Protein AF-A0A938L0E0-F1 (afdb_monomer_lite)

Foldseek 3Di:
DFLVVLVVVLVVVVWDWADDPPAQWIWIADVVFIDIDHNPGRPPDDDQVVQVVRCVSNVPDDDRDD

Sequence (66 aa):
MNSAQLRAWLRRRGCTFERKRGTGHMVVRLGDRKSVMPTHGGSQQLGTGLIRKIMRDLGIEGPVPG

Radius of gyration: 10.92 Å; chains: 1; bounding box: 29×23×26 Å

Structure (mmCIF, N/CA/C/O backbone):
data_AF-A0A938L0E0-F1
#
_entry.id   AF-A0A938L0E0-F1
#
loop_
_atom_site.group_PDB
_atom_site.id
_atom_site.type_symbol
_atom_site.label_atom_id
_atom_site.label_alt_id
_atom_site.label_comp_id
_atom_site.label_asym_id
_atom_site.label_entity_id
_atom_site.label_seq_id
_atom_site.pdbx_PDB_ins_code
_atom_site.Cartn_x
_atom_site.Cartn_y
_atom_site.Cartn_z
_atom_site.occupancy
_atom_site.B_iso_or_equiv
_atom_site.auth_seq_id
_atom_site.auth_comp_id
_atom_site.auth_asym_id
_atom_site.auth_atom_id
_atom_site.pdbx_PDB_model_num
ATOM 1 N N . MET A 1 1 ? 9.237 5.482 4.175 1.00 79.25 1 MET A N 1
ATOM 2 C CA . MET A 1 1 ? 8.748 4.136 3.806 1.00 79.25 1 MET A CA 1
ATOM 3 C C . MET A 1 1 ? 9.176 3.703 2.398 1.00 79.25 1 MET A C 1
ATOM 5 O O . MET A 1 1 ? 9.023 4.475 1.461 1.00 79.25 1 MET A O 1
ATOM 9 N N . ASN A 1 2 ? 9.678 2.475 2.228 1.00 86.69 2 ASN A N 1
ATOM 10 C CA . ASN A 1 2 ? 9.945 1.856 0.916 1.00 86.69 2 ASN A CA 1
ATOM 11 C C . ASN A 1 2 ? 8.802 0.915 0.469 1.00 86.69 2 ASN A C 1
ATOM 13 O O . ASN A 1 2 ? 7.861 0.647 1.225 1.00 86.69 2 ASN A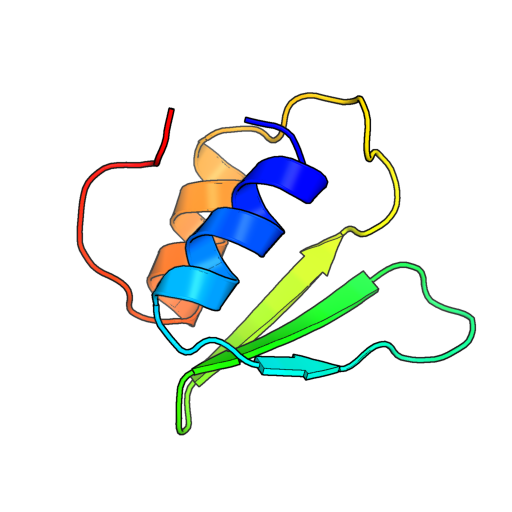 O 1
ATOM 17 N N . SER A 1 3 ? 8.882 0.370 -0.750 1.00 84.50 3 SER A N 1
ATOM 18 C CA . SER A 1 3 ? 7.860 -0.548 -1.279 1.00 84.50 3 SER A CA 1
ATOM 19 C C . SER A 1 3 ? 7.664 -1.815 -0.435 1.00 84.50 3 SER A C 1
ATOM 21 O O . SER A 1 3 ? 6.544 -2.310 -0.305 1.00 84.50 3 SER A O 1
ATOM 23 N N . ALA A 1 4 ? 8.715 -2.357 0.182 1.00 86.06 4 ALA A N 1
ATOM 24 C CA . ALA A 1 4 ? 8.588 -3.557 1.010 1.00 86.06 4 ALA A CA 1
ATOM 25 C C . ALA A 1 4 ? 7.801 -3.280 2.304 1.00 86.06 4 ALA A C 1
ATOM 27 O O . ALA A 1 4 ? 6.911 -4.054 2.668 1.00 86.06 4 ALA A O 1
ATOM 28 N N . GLN A 1 5 ? 8.090 -2.154 2.956 1.00 88.75 5 GLN A N 1
ATOM 29 C CA . GLN A 1 5 ? 7.414 -1.697 4.167 1.00 88.75 5 GLN A CA 1
ATOM 30 C C . GLN A 1 5 ? 5.938 -1.373 3.906 1.00 88.75 5 GLN A C 1
ATOM 32 O O . GLN A 1 5 ? 5.075 -1.853 4.645 1.00 88.75 5 GLN A O 1
ATOM 37 N N . LEU A 1 6 ? 5.627 -0.651 2.820 1.00 88.56 6 LEU A N 1
ATOM 38 C CA . LEU A 1 6 ? 4.238 -0.347 2.459 1.00 88.56 6 LEU A CA 1
ATOM 39 C C . LEU A 1 6 ? 3.452 -1.630 2.174 1.00 88.56 6 LEU A C 1
ATOM 41 O O . LEU A 1 6 ? 2.343 -1.798 2.677 1.00 88.56 6 LEU A O 1
ATOM 45 N N . ARG A 1 7 ? 4.048 -2.589 1.455 1.00 88.50 7 ARG A N 1
ATOM 46 C CA . ARG A 1 7 ? 3.431 -3.900 1.214 1.00 88.50 7 ARG A CA 1
ATOM 47 C C . ARG A 1 7 ? 3.128 -4.634 2.521 1.00 88.50 7 ARG A C 1
ATOM 49 O O . ARG A 1 7 ? 2.027 -5.150 2.692 1.00 88.50 7 ARG A O 1
ATOM 56 N N . ALA A 1 8 ? 4.075 -4.674 3.459 1.00 90.00 8 ALA A N 1
ATOM 57 C CA . ALA A 1 8 ? 3.869 -5.310 4.760 1.00 90.00 8 ALA A CA 1
ATOM 58 C C . ALA A 1 8 ? 2.778 -4.607 5.589 1.00 90.00 8 ALA A C 1
ATOM 60 O O . ALA A 1 8 ? 2.006 -5.264 6.288 1.00 90.00 8 ALA A O 1
ATOM 61 N N . TRP A 1 9 ? 2.692 -3.280 5.509 1.00 91.44 9 TRP A N 1
ATOM 62 C CA . TRP A 1 9 ? 1.659 -2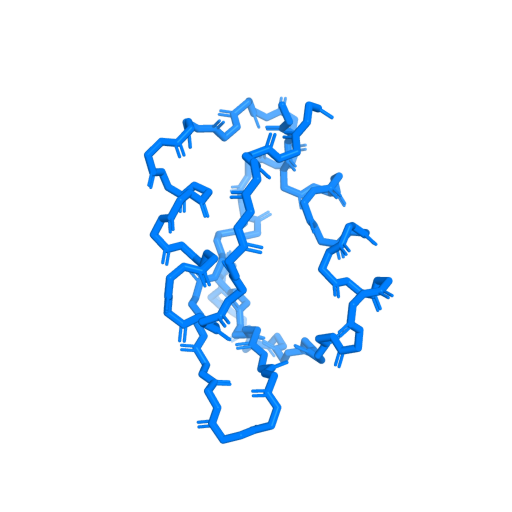.489 6.175 1.00 91.44 9 TRP A CA 1
ATOM 63 C C . TRP A 1 9 ? 0.263 -2.707 5.578 1.00 91.44 9 TRP A C 1
ATOM 65 O O . TRP A 1 9 ? -0.694 -2.897 6.327 1.00 91.44 9 TRP A O 1
ATOM 75 N N . LEU A 1 10 ? 0.154 -2.754 4.248 1.00 91.38 10 LEU A N 1
ATOM 76 C CA . LEU A 1 10 ? -1.089 -3.039 3.528 1.00 91.38 10 LEU A CA 1
ATOM 77 C C . LEU A 1 10 ? -1.557 -4.482 3.767 1.00 91.38 10 LEU A C 1
ATOM 79 O O . LEU A 1 10 ? -2.735 -4.715 4.025 1.00 91.38 10 LEU A O 1
ATOM 83 N N . ARG A 1 11 ? -0.633 -5.451 3.796 1.00 91.75 11 ARG A N 1
ATOM 84 C CA . ARG A 1 11 ? -0.946 -6.852 4.123 1.00 91.75 11 ARG A CA 1
ATOM 85 C C . ARG A 1 11 ? -1.593 -6.994 5.502 1.00 91.75 11 ARG A C 1
ATOM 87 O O . ARG A 1 11 ? -2.541 -7.752 5.654 1.00 91.75 11 ARG A O 1
ATOM 94 N N . ARG A 1 12 ? -1.119 -6.233 6.496 1.00 91.25 12 ARG A N 1
ATOM 95 C CA . ARG A 1 12 ? -1.706 -6.207 7.851 1.00 91.25 12 ARG A CA 1
ATOM 96 C C . ARG A 1 12 ? -3.131 -5.643 7.889 1.00 91.25 12 ARG A C 1
ATOM 98 O O . ARG A 1 12 ? -3.843 -5.900 8.846 1.00 91.25 12 ARG A O 1
ATOM 105 N N . ARG A 1 13 ? -3.548 -4.900 6.861 1.00 89.88 13 ARG A N 1
ATOM 106 C CA . ARG A 1 13 ? -4.908 -4.354 6.704 1.00 89.88 13 ARG A CA 1
ATOM 107 C C . ARG A 1 1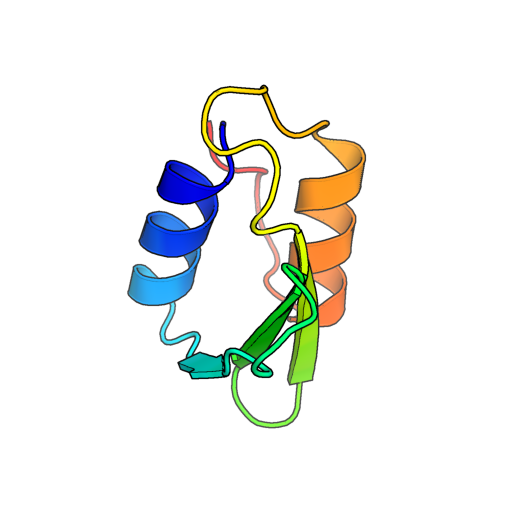3 ? -5.832 -5.252 5.884 1.00 89.88 13 ARG A C 1
ATOM 109 O O . ARG A 1 13 ? -6.912 -4.818 5.509 1.00 89.88 13 ARG A O 1
ATOM 116 N N . GLY A 1 14 ? -5.401 -6.471 5.562 1.00 91.62 14 GLY A N 1
ATOM 117 C CA . GLY A 1 14 ? -6.188 -7.397 4.749 1.00 91.62 14 GLY A CA 1
ATOM 118 C C . GLY A 1 14 ? -6.114 -7.123 3.247 1.00 91.62 14 GLY A C 1
ATOM 119 O O . GLY A 1 14 ? -6.920 -7.662 2.495 1.00 91.62 14 GLY A O 1
ATOM 120 N N . CYS A 1 15 ? -5.156 -6.312 2.781 1.00 93.94 15 CYS A N 1
ATOM 121 C CA . CYS A 1 15 ? -4.948 -6.153 1.345 1.00 93.94 15 CYS A CA 1
ATOM 122 C C . CYS A 1 15 ? -4.341 -7.424 0.735 1.00 93.94 15 CYS A C 1
ATOM 124 O O . CYS A 1 15 ? -3.395 -8.000 1.285 1.00 93.94 15 CYS A O 1
ATOM 126 N N . THR A 1 16 ? -4.830 -7.809 -0.441 1.00 92.69 16 THR A N 1
ATOM 127 C CA . THR A 1 16 ? -4.277 -8.887 -1.265 1.00 92.69 16 THR A CA 1
ATOM 128 C C . THR A 1 16 ? -3.432 -8.319 -2.400 1.00 92.69 16 THR A C 1
ATOM 130 O O . THR A 1 16 ? -3.539 -7.145 -2.761 1.00 92.69 16 THR A O 1
ATOM 133 N N . PHE A 1 17 ? -2.530 -9.141 -2.935 1.00 90.25 17 PHE A N 1
ATOM 134 C CA . PHE A 1 17 ? -1.526 -8.707 -3.901 1.00 90.25 17 PHE A CA 1
ATOM 135 C C . PHE A 1 17 ? -1.478 -9.659 -5.088 1.00 90.25 17 PHE A C 1
ATOM 137 O O . PHE A 1 17 ? -1.212 -10.848 -4.929 1.00 90.25 17 PHE A O 1
ATOM 144 N N . GLU A 1 18 ? -1.661 -9.112 -6.282 1.00 88.56 18 GLU A N 1
ATOM 145 C CA . GLU A 1 18 ? -1.571 -9.827 -7.547 1.00 88.56 18 GLU A CA 1
ATOM 146 C C . GLU A 1 18 ? -0.399 -9.278 -8.355 1.00 88.56 18 GLU A C 1
ATOM 148 O O . GLU A 1 18 ? -0.343 -8.097 -8.716 1.00 88.56 18 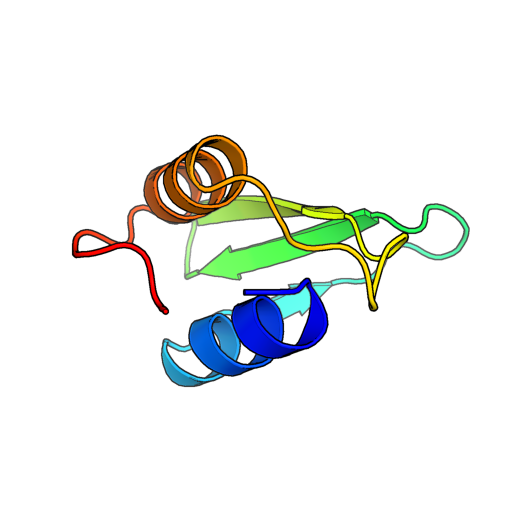GLU A O 1
ATOM 153 N N . ARG A 1 19 ? 0.567 -10.145 -8.654 1.00 81.38 19 ARG A N 1
ATOM 154 C CA . ARG A 1 19 ? 1.721 -9.786 -9.476 1.00 81.38 19 ARG A CA 1
ATOM 155 C C . ARG A 1 19 ? 1.458 -10.207 -10.917 1.00 81.38 19 ARG A C 1
ATOM 157 O O . ARG A 1 19 ? 1.346 -11.398 -11.194 1.00 81.38 19 ARG A O 1
ATOM 164 N N . LYS A 1 20 ? 1.412 -9.251 -11.848 1.00 70.44 20 LYS A N 1
ATOM 165 C CA . LYS A 1 20 ? 1.461 -9.577 -13.280 1.00 70.44 20 LYS A CA 1
ATOM 166 C C . LYS A 1 20 ? 2.898 -9.948 -13.656 1.00 70.44 20 LYS A C 1
ATOM 168 O O . LYS A 1 20 ? 3.834 -9.218 -13.333 1.00 70.44 20 LYS A O 1
ATOM 173 N N . ARG A 1 21 ? 3.088 -11.100 -14.309 1.00 66.69 21 ARG A N 1
ATOM 174 C CA . ARG A 1 21 ? 4.400 -11.504 -14.848 1.00 66.69 21 ARG A CA 1
ATOM 175 C C . ARG A 1 21 ? 4.871 -10.462 -15.875 1.00 66.69 21 ARG A C 1
ATOM 177 O O . ARG A 1 21 ? 4.079 -10.013 -16.693 1.00 66.69 21 ARG A O 1
ATOM 184 N N . GLY A 1 22 ? 6.147 -10.075 -15.816 1.00 65.44 22 GLY A N 1
ATOM 185 C CA . GLY A 1 22 ? 6.803 -9.207 -16.810 1.00 65.44 22 GLY A CA 1
ATOM 186 C C . GLY A 1 22 ? 6.679 -7.693 -16.588 1.00 65.44 22 GLY A C 1
ATOM 187 O O . GLY A 1 22 ? 7.531 -6.945 -17.050 1.00 65.44 22 GLY A O 1
ATOM 188 N N . THR A 1 23 ? 5.695 -7.223 -15.821 1.00 64.75 23 THR A N 1
ATOM 189 C CA . THR A 1 23 ? 5.537 -5.804 -15.472 1.00 64.75 23 THR A CA 1
ATOM 190 C C . THR A 1 23 ? 5.843 -5.683 -13.991 1.00 64.75 23 THR A C 1
ATOM 192 O O . THR A 1 23 ? 5.086 -6.218 -13.188 1.00 64.75 23 THR A O 1
ATOM 195 N N . GLY A 1 24 ? 6.922 -5.043 -13.551 1.00 68.69 24 GLY A N 1
ATOM 196 C CA . GLY A 1 24 ? 7.167 -4.921 -12.102 1.00 68.69 24 GLY A CA 1
ATOM 197 C C . GLY A 1 24 ? 6.285 -3.862 -11.435 1.00 68.69 24 GLY A C 1
ATOM 198 O O . GLY A 1 24 ? 6.718 -3.131 -10.545 1.00 68.69 24 GLY A O 1
ATOM 199 N N . HIS A 1 25 ? 5.012 -3.852 -11.801 1.00 79.75 25 HIS A N 1
ATOM 200 C CA . HIS A 1 25 ? 3.911 -3.288 -11.052 1.00 79.75 25 HIS A CA 1
ATOM 201 C C . HIS A 1 25 ? 3.115 -4.448 -10.437 1.00 79.75 25 HIS A C 1
ATOM 203 O O . HIS A 1 25 ? 2.989 -5.528 -11.018 1.00 79.75 25 HIS A O 1
ATOM 209 N N . MET A 1 26 ? 2.574 -4.228 -9.249 1.00 87.19 26 MET A N 1
ATOM 210 C CA . MET A 1 26 ? 1.738 -5.179 -8.526 1.00 87.19 26 MET A CA 1
ATOM 211 C C . MET A 1 26 ? 0.388 -4.532 -8.271 1.00 87.19 26 MET A C 1
ATOM 213 O O . MET A 1 26 ? 0.316 -3.377 -7.854 1.00 87.19 26 MET A O 1
ATOM 217 N N . VAL A 1 27 ? -0.679 -5.274 -8.532 1.00 90.31 27 VAL A N 1
ATOM 218 C CA . VAL A 1 27 ? -2.031 -4.841 -8.198 1.00 90.31 27 VAL A CA 1
ATOM 219 C C . VAL A 1 27 ? -2.276 -5.190 -6.737 1.00 90.31 27 VAL A C 1
ATOM 221 O O . VAL A 1 27 ? -2.034 -6.316 -6.312 1.00 90.31 27 VAL A O 1
ATOM 224 N N . VAL A 1 28 ? -2.726 -4.210 -5.965 1.00 92.81 28 VAL A N 1
ATOM 225 C CA . VAL A 1 28 ? -3.167 -4.378 -4.582 1.00 92.81 28 VAL A CA 1
ATOM 226 C C . VAL A 1 28 ? -4.682 -4.301 -4.568 1.00 92.81 28 VAL A C 1
ATOM 228 O O . VAL A 1 28 ? -5.242 -3.416 -5.214 1.00 92.81 28 VAL A O 1
ATOM 231 N N . ARG A 1 29 ? -5.346 -5.195 -3.842 1.00 94.19 29 ARG A N 1
ATOM 232 C CA . ARG A 1 29 ? -6.802 -5.201 -3.682 1.00 94.19 29 ARG A CA 1
ATOM 233 C C . ARG A 1 29 ? -7.206 -5.160 -2.216 1.00 94.19 29 ARG A C 1
ATOM 235 O O . ARG A 1 29 ? -6.539 -5.759 -1.379 1.00 94.19 29 ARG A O 1
ATOM 242 N N . LEU A 1 30 ? -8.305 -4.472 -1.928 1.00 94.06 30 LEU A N 1
ATOM 243 C CA . LEU A 1 30 ? -8.972 -4.450 -0.629 1.00 94.06 30 LEU A CA 1
ATOM 244 C C . LEU A 1 30 ? -10.487 -4.481 -0.871 1.00 94.06 30 LEU A C 1
ATOM 246 O O . LEU A 1 30 ? -11.085 -3.456 -1.196 1.00 94.06 30 LEU A O 1
ATOM 250 N N . GLY A 1 31 ? -11.086 -5.671 -0.778 1.00 91.25 31 GLY A N 1
ATOM 251 C CA . GLY A 1 31 ? -12.470 -5.893 -1.214 1.00 91.25 31 GLY A CA 1
ATOM 252 C C . GLY A 1 31 ? -12.641 -5.555 -2.698 1.00 91.25 31 GLY A C 1
ATOM 253 O O . GLY A 1 31 ? -11.864 -6.020 -3.534 1.00 91.25 31 GLY A O 1
ATOM 254 N N . ASP A 1 32 ? -13.601 -4.684 -3.005 1.00 91.56 32 ASP A N 1
ATOM 255 C CA . ASP A 1 32 ? -13.887 -4.222 -4.373 1.00 91.56 32 ASP A CA 1
ATOM 256 C C . ASP A 1 32 ? -12.925 -3.131 -4.870 1.00 91.56 32 ASP A C 1
ATOM 258 O O . ASP A 1 32 ? -12.915 -2.771 -6.051 1.00 91.56 32 ASP A O 1
ATOM 262 N N . ARG A 1 33 ? -12.084 -2.592 -3.979 1.00 94.19 33 ARG A N 1
ATOM 263 C CA . ARG A 1 33 ? -11.130 -1.529 -4.304 1.00 94.19 33 ARG A CA 1
ATOM 264 C C . ARG A 1 33 ? -9.798 -2.111 -4.750 1.00 94.19 33 ARG A C 1
ATOM 266 O O . ARG A 1 33 ? -9.339 -3.136 -4.244 1.00 94.19 33 ARG A O 1
ATOM 273 N N . LYS A 1 34 ? -9.137 -1.432 -5.688 1.00 93.75 34 LYS A N 1
ATOM 274 C CA . LYS A 1 34 ? -7.816 -1.828 -6.187 1.00 93.75 34 LYS A CA 1
ATOM 275 C C . LYS A 1 34 ? -6.922 -0.623 -6.435 1.00 93.75 34 LYS A C 1
ATOM 277 O O . LYS A 1 34 ? -7.392 0.429 -6.848 1.00 93.75 34 LYS A O 1
ATOM 282 N N . SER A 1 35 ? -5.622 -0.813 -6.261 1.00 93.06 35 SER A N 1
ATOM 283 C CA . SER A 1 35 ? -4.595 0.163 -6.620 1.00 93.06 35 SER A CA 1
ATOM 284 C C . SER A 1 35 ? -3.393 -0.533 -7.256 1.00 93.06 35 SER A C 1
ATOM 286 O O . SER A 1 35 ? -3.268 -1.757 -7.213 1.00 93.06 35 SER A O 1
ATOM 288 N N . VAL A 1 36 ? -2.508 0.242 -7.877 1.00 89.06 36 VAL A N 1
ATOM 289 C CA . VAL A 1 36 ? -1.288 -0.264 -8.510 1.00 89.06 36 VAL A CA 1
ATOM 290 C C . VAL A 1 36 ? -0.085 0.272 -7.755 1.00 89.06 36 VAL A C 1
ATOM 292 O O . VAL A 1 36 ? 0.085 1.477 -7.592 1.00 89.06 36 VAL A O 1
ATOM 295 N N . MET A 1 37 ? 0.765 -0.646 -7.315 1.00 85.50 37 MET A N 1
ATOM 296 C CA . MET A 1 37 ? 1.976 -0.357 -6.570 1.00 85.50 37 MET A CA 1
ATOM 297 C C . MET A 1 37 ? 3.213 -0.708 -7.410 1.00 85.50 37 MET A C 1
ATOM 299 O O . MET A 1 37 ? 3.289 -1.822 -7.939 1.00 85.50 37 MET A O 1
ATOM 303 N N . PRO A 1 38 ? 4.215 0.181 -7.516 1.00 79.00 38 PRO A N 1
ATOM 304 C CA . PRO A 1 38 ? 5.481 -0.162 -8.154 1.00 79.00 38 PRO A CA 1
ATOM 305 C C . PRO A 1 38 ? 6.255 -1.183 -7.303 1.00 79.00 38 PRO A C 1
ATOM 307 O O . PRO A 1 38 ? 6.444 -1.005 -6.098 1.00 79.00 38 PRO A O 1
ATOM 310 N N . THR A 1 39 ? 6.711 -2.271 -7.930 1.00 73.81 39 THR A N 1
ATOM 311 C CA . THR A 1 39 ? 7.601 -3.271 -7.301 1.00 73.81 39 THR A CA 1
ATOM 312 C C . THR A 1 39 ? 9.075 -3.015 -7.597 1.00 73.81 39 THR A C 1
ATOM 314 O O . THR A 1 39 ? 9.934 -3.501 -6.864 1.00 73.81 39 THR A O 1
ATOM 317 N N . HIS A 1 40 ? 9.375 -2.230 -8.633 1.00 67.81 40 HIS A N 1
ATOM 318 C CA . HIS A 1 40 ? 10.714 -1.710 -8.897 1.00 67.81 40 HIS A CA 1
ATOM 319 C C . HIS A 1 40 ? 11.002 -0.549 -7.938 1.00 67.81 40 HIS A C 1
ATOM 321 O O . HIS A 1 40 ? 10.154 0.324 -7.776 1.00 67.81 40 HIS A O 1
ATOM 327 N N . GLY A 1 41 ? 12.177 -0.533 -7.306 1.00 56.69 41 GLY A N 1
ATOM 328 C CA . GLY A 1 41 ? 12.551 0.509 -6.338 1.00 56.69 41 GLY A CA 1
ATOM 329 C C . GLY A 1 41 ? 12.451 0.081 -4.872 1.00 56.69 41 GLY A C 1
ATOM 330 O O . GLY A 1 41 ? 12.260 0.925 -4.008 1.00 56.69 41 GLY A O 1
ATOM 331 N N . GLY A 1 42 ? 12.593 -1.215 -4.568 1.00 57.12 42 GLY A N 1
ATOM 332 C CA . GLY A 1 42 ? 12.456 -1.770 -3.211 1.00 57.12 42 GLY A CA 1
ATOM 333 C C . GLY A 1 42 ? 13.293 -1.096 -2.110 1.00 57.12 42 GLY A C 1
ATOM 334 O O . GLY A 1 42 ? 12.888 -1.147 -0.951 1.00 57.12 42 GLY A O 1
ATOM 335 N N . SER A 1 43 ? 14.405 -0.440 -2.459 1.00 60.22 43 SER A N 1
ATOM 336 C CA . SER A 1 43 ? 15.247 0.355 -1.552 1.00 60.22 43 SER A CA 1
ATOM 337 C C . SER A 1 43 ? 15.013 1.868 -1.638 1.00 60.22 43 SER A C 1
ATOM 339 O O . SER A 1 43 ? 15.422 2.591 -0.733 1.00 60.22 43 SER A O 1
ATOM 341 N N . GLN A 1 44 ? 14.348 2.361 -2.687 1.00 71.12 44 GLN A N 1
ATOM 342 C CA . GLN A 1 44 ? 14.038 3.781 -2.827 1.00 71.12 44 GLN A CA 1
ATOM 343 C C . GLN A 1 44 ? 12.866 4.150 -1.915 1.00 71.12 44 GLN A C 1
ATOM 345 O O . GLN A 1 44 ? 11.901 3.394 -1.751 1.00 71.12 44 GLN A O 1
ATOM 350 N N . GLN A 1 45 ? 12.961 5.322 -1.292 1.00 81.44 45 GLN A N 1
ATOM 351 C CA . GLN A 1 45 ? 11.861 5.841 -0.494 1.00 81.44 45 GLN A CA 1
ATOM 352 C C . GLN A 1 45 ? 10.688 6.185 -1.414 1.00 81.44 45 GLN A C 1
ATOM 354 O O . GLN A 1 45 ? 10.843 6.894 -2.406 1.00 81.44 45 GLN A O 1
ATOM 359 N N . LEU A 1 46 ? 9.5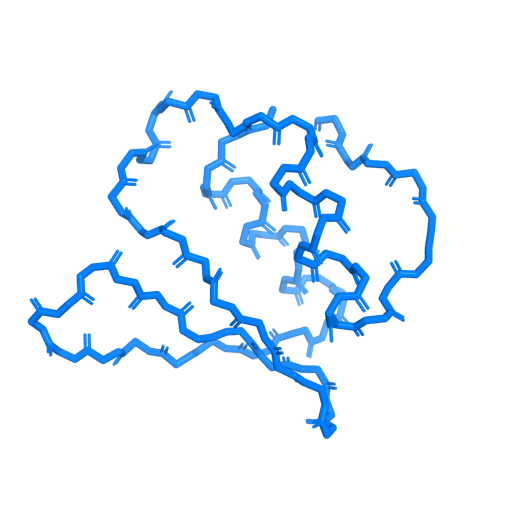02 5.684 -1.077 1.00 84.00 46 LEU A N 1
ATOM 360 C CA . LEU A 1 46 ? 8.276 6.076 -1.752 1.00 84.00 46 LEU A CA 1
ATOM 361 C C . LEU A 1 46 ? 7.884 7.477 -1.288 1.00 84.00 46 LEU A C 1
ATOM 363 O O . LEU A 1 46 ? 7.785 7.740 -0.088 1.00 84.00 46 LEU A O 1
ATOM 367 N N . GLY A 1 47 ? 7.608 8.358 -2.248 1.00 85.81 47 GLY A N 1
ATOM 368 C CA . GLY A 1 47 ? 7.055 9.674 -1.954 1.00 85.81 47 GLY A CA 1
ATOM 369 C C . GLY A 1 47 ? 5.718 9.555 -1.219 1.00 85.81 47 GLY A C 1
ATOM 370 O O . GLY A 1 47 ? 4.857 8.748 -1.579 1.00 85.81 47 GLY A O 1
ATOM 371 N N . THR A 1 48 ? 5.511 10.395 -0.208 1.00 88.12 48 THR A N 1
ATOM 372 C CA . THR A 1 48 ? 4.286 10.406 0.611 1.00 88.12 48 THR A CA 1
ATOM 373 C C . THR A 1 48 ? 3.019 10.614 -0.225 1.00 88.12 48 THR A C 1
ATOM 375 O O . THR A 1 48 ? 1.985 10.024 0.081 1.00 88.12 48 THR A O 1
ATOM 378 N N . GLY A 1 49 ? 3.093 11.379 -1.320 1.00 89.56 49 GLY A N 1
ATOM 379 C CA . GLY A 1 49 ? 1.985 11.563 -2.264 1.00 89.56 49 GLY A CA 1
ATOM 380 C C . GLY A 1 49 ? 1.550 10.268 -2.961 1.00 89.56 49 GLY A C 1
ATOM 381 O O . GLY A 1 49 ? 0.351 10.018 -3.095 1.00 89.56 49 GLY A O 1
ATOM 382 N N . LEU A 1 50 ? 2.502 9.404 -3.332 1.00 89.38 50 LEU A N 1
ATOM 383 C CA . LEU A 1 50 ? 2.202 8.093 -3.915 1.00 89.38 50 LEU A CA 1
ATOM 384 C C . LEU A 1 50 ? 1.526 7.184 -2.885 1.00 89.38 50 LEU A C 1
ATOM 386 O O . LEU A 1 50 ? 0.524 6.546 -3.198 1.00 89.38 50 LEU A O 1
ATOM 390 N N . ILE A 1 51 ? 2.028 7.174 -1.646 1.00 89.94 51 ILE A N 1
ATOM 391 C CA . ILE A 1 51 ? 1.427 6.387 -0.562 1.00 89.94 51 ILE A CA 1
ATOM 392 C C . ILE A 1 51 ? -0.013 6.851 -0.301 1.00 89.94 51 ILE A C 1
ATOM 394 O O . ILE A 1 51 ? -0.922 6.024 -0.273 1.00 89.94 51 ILE A O 1
ATOM 398 N N . ARG A 1 52 ? -0.245 8.168 -0.197 1.00 92.00 52 ARG A N 1
ATOM 399 C CA . ARG A 1 52 ? -1.591 8.745 -0.023 1.00 92.00 52 ARG A CA 1
ATOM 400 C C . ARG A 1 52 ? -2.532 8.370 -1.162 1.00 92.00 52 ARG A C 1
ATOM 402 O O . ARG A 1 52 ? -3.689 8.054 -0.905 1.00 92.00 52 ARG A O 1
ATOM 409 N N . LYS A 1 53 ? -2.047 8.385 -2.407 1.00 92.12 53 LYS A N 1
ATOM 410 C CA . LYS A 1 53 ? -2.837 7.961 -3.569 1.00 92.12 53 LYS A CA 1
ATOM 411 C C . LYS A 1 53 ? -3.252 6.495 -3.449 1.00 92.12 53 LYS A C 1
ATOM 413 O O . LYS A 1 53 ? -4.438 6.213 -3.543 1.00 92.12 53 LYS A O 1
ATOM 418 N N . ILE A 1 54 ? -2.309 5.594 -3.163 1.00 91.81 54 ILE A N 1
ATOM 419 C CA . ILE A 1 54 ? -2.593 4.160 -2.993 1.00 91.81 54 ILE A CA 1
ATOM 420 C C . ILE A 1 54 ? -3.607 3.934 -1.867 1.00 91.81 54 ILE A C 1
ATOM 422 O O . ILE A 1 54 ? -4.559 3.178 -2.037 1.00 91.81 54 ILE A O 1
ATOM 426 N N . MET A 1 55 ? -3.430 4.611 -0.731 1.00 91.88 55 MET A N 1
ATOM 427 C CA . MET A 1 55 ? -4.364 4.533 0.391 1.00 91.88 55 MET A CA 1
ATOM 428 C C . MET A 1 55 ? -5.7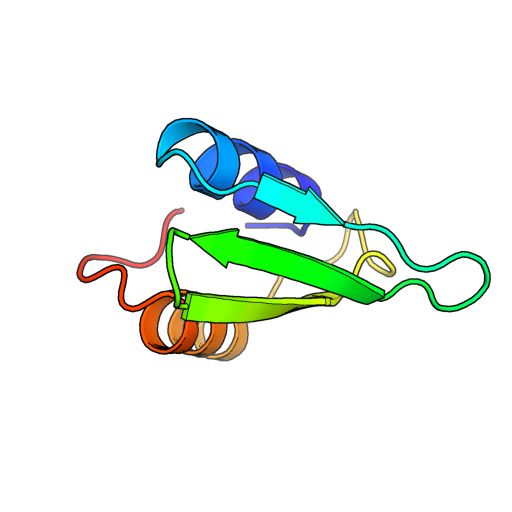64 4.996 -0.010 1.00 91.88 55 MET A C 1
ATOM 430 O O . MET A 1 55 ? -6.716 4.275 0.251 1.00 91.88 55 MET A O 1
ATOM 434 N N . ARG A 1 56 ? -5.896 6.136 -0.699 1.00 93.38 56 ARG A N 1
ATOM 435 C CA . ARG A 1 56 ? -7.191 6.644 -1.177 1.00 93.38 56 ARG A CA 1
ATOM 436 C C . ARG A 1 56 ? -7.849 5.707 -2.189 1.00 93.38 56 ARG A C 1
ATOM 438 O O . ARG A 1 56 ? -9.047 5.478 -2.093 1.00 93.38 56 ARG A O 1
ATOM 445 N N . ASP A 1 57 ? -7.083 5.141 -3.116 1.00 94.00 57 ASP A N 1
ATOM 446 C CA . ASP A 1 57 ? -7.603 4.205 -4.121 1.00 94.00 57 ASP A CA 1
ATOM 447 C C . ASP A 1 57 ? -8.098 2.898 -3.473 1.00 94.00 57 ASP A C 1
ATOM 449 O O . ASP A 1 57 ? -9.094 2.320 -3.900 1.00 94.00 57 ASP A O 1
ATOM 453 N N . LEU A 1 58 ? -7.438 2.451 -2.398 1.00 93.56 58 LEU A N 1
ATOM 454 C CA . LEU A 1 58 ? -7.891 1.346 -1.539 1.00 93.56 58 LEU A CA 1
ATOM 455 C C . LEU A 1 58 ? -8.943 1.801 -0.506 1.00 93.56 58 LEU A C 1
ATOM 457 O O . LEU A 1 58 ? -9.500 0.985 0.222 1.00 93.56 58 LEU A O 1
ATOM 461 N N . GLY A 1 59 ? -9.218 3.106 -0.451 1.00 92.88 59 GLY A N 1
ATOM 462 C CA . GLY A 1 59 ? -9.982 3.839 0.557 1.00 92.88 59 GLY A CA 1
ATOM 463 C C . GLY A 1 59 ? -9.687 3.431 1.999 1.00 92.88 59 GLY A C 1
ATOM 464 O O . GLY A 1 59 ? -10.586 3.189 2.800 1.00 92.88 59 GLY A O 1
ATOM 465 N N . ILE A 1 60 ? -8.394 3.358 2.294 1.00 90.38 60 ILE A N 1
ATOM 466 C CA . ILE A 1 60 ? -7.830 3.326 3.634 1.00 90.38 60 ILE A CA 1
ATOM 467 C C . ILE A 1 60 ? -7.688 4.778 4.088 1.00 90.38 60 ILE A C 1
ATOM 469 O O . ILE A 1 60 ? -6.857 5.523 3.563 1.00 90.38 60 ILE A O 1
ATOM 473 N N . GLU A 1 61 ? -8.479 5.172 5.076 1.00 87.25 61 GLU A N 1
ATOM 474 C CA . GLU A 1 61 ? -8.359 6.475 5.723 1.00 87.25 61 GLU A CA 1
ATOM 475 C C . GLU A 1 61 ? -7.356 6.406 6.881 1.00 87.25 61 GLU A C 1
ATOM 477 O O . GLU A 1 61 ? -7.230 5.384 7.561 1.00 87.25 61 GLU A O 1
ATOM 482 N N . GLY A 1 62 ? -6.596 7.483 7.085 1.00 84.44 62 GLY A N 1
ATOM 483 C CA . GLY A 1 62 ? -5.642 7.590 8.187 1.00 84.44 62 GLY A CA 1
ATOM 484 C C . GLY A 1 62 ? -4.282 8.177 7.800 1.00 84.44 62 GLY A C 1
ATOM 485 O O . GLY A 1 62 ? -4.057 8.561 6.646 1.00 84.44 62 GLY A O 1
ATOM 486 N N . PRO A 1 63 ? -3.361 8.274 8.775 1.00 84.19 63 PRO A N 1
ATOM 487 C CA . PRO A 1 63 ? -2.041 8.838 8.551 1.00 84.19 63 PRO A CA 1
ATOM 488 C C . PRO A 1 63 ? -1.212 7.953 7.618 1.00 84.19 63 PRO A C 1
ATOM 490 O O . PRO A 1 63 ? -1.304 6.722 7.643 1.00 84.19 63 PRO A O 1
ATOM 493 N N . VAL A 1 64 ? -0.363 8.603 6.817 1.00 82.19 64 VAL A N 1
ATOM 494 C CA . VAL A 1 64 ? 0.649 7.906 6.018 1.00 82.19 64 VAL A CA 1
ATOM 495 C C . VAL A 1 64 ? 1.547 7.130 6.978 1.00 82.19 64 VAL A C 1
ATOM 497 O O . VAL A 1 64 ? 2.061 7.724 7.927 1.00 82.19 64 VAL A O 1
ATOM 500 N N . PRO A 1 65 ? 1.746 5.824 6.764 1.00 78.88 65 PRO A N 1
ATOM 501 C CA . PRO A 1 65 ? 2.635 5.060 7.618 1.00 78.88 65 PRO A CA 1
ATOM 502 C C . PRO A 1 65 ? 4.091 5.512 7.465 1.00 78.88 65 PRO A C 1
ATOM 504 O O . PRO A 1 65 ? 4.559 5.734 6.345 1.00 78.88 65 PRO A O 1
ATOM 507 N N . GLY A 1 66 ? 4.774 5.642 8.608 1.00 74.56 66 GLY A N 1
ATOM 508 C CA . GLY A 1 66 ? 6.198 5.989 8.718 1.00 74.56 66 GLY A CA 1
ATOM 509 C C . GLY A 1 66 ? 7.115 4.853 8.294 1.00 74.56 66 GLY A C 1
ATOM 510 O O . GLY A 1 66 ? 6.873 3.715 8.761 1.00 74.56 66 GLY A O 1
#

Secondary structure (DSSP, 8-state):
-BHHHHHHHHHTTT-EEEEPTTSSEEEEEETTEEEEEE-S-TTSBPPHHHHHHHHHHTT--SPPP-

pLDDT: mean 84.8, std 9.8, range [56.69, 94.19]